Protein AF-A0A352XMF8-F1 (afdb_monomer_lite)

Radius of gyration: 14.5 Å; chains: 1; bounding box: 40×28×38 Å

Structure (mmCIF, N/CA/C/O backbone):
data_AF-A0A352XMF8-F1
#
_entry.id   AF-A0A352XMF8-F1
#
loop_
_atom_site.group_PDB
_atom_site.id
_atom_site.type_symbol
_atom_site.label_atom_id
_atom_site.label_alt_id
_atom_site.label_comp_id
_atom_site.label_asym_id
_atom_site.label_entity_id
_atom_site.label_seq_id
_atom_site.pdbx_PDB_ins_code
_atom_site.Cartn_x
_atom_site.Cartn_y
_atom_site.Cartn_z
_atom_site.occupancy
_atom_site.B_iso_or_equiv
_atom_site.auth_seq_id
_atom_site.auth_comp_id
_atom_site.auth_asym_id
_atom_site.auth_atom_id
_atom_site.pdbx_PDB_model_num
ATOM 1 N N . MET A 1 1 ? -23.963 -15.366 5.000 1.00 44.28 1 MET A N 1
ATOM 2 C CA . MET A 1 1 ? -23.884 -14.678 3.688 1.00 44.28 1 MET A CA 1
ATOM 3 C C . MET A 1 1 ? -22.450 -14.189 3.492 1.00 44.28 1 MET A C 1
ATOM 5 O O . MET A 1 1 ? -21.854 -13.703 4.446 1.00 44.28 1 MET A O 1
ATOM 9 N N . ARG A 1 2 ? -21.827 -14.511 2.351 1.00 48.31 2 ARG A N 1
ATOM 10 C CA . ARG A 1 2 ? -20.362 -14.639 2.190 1.00 48.31 2 ARG A CA 1
ATOM 11 C C . ARG A 1 2 ? -19.608 -13.320 2.430 1.00 48.31 2 ARG A C 1
ATOM 13 O O . ARG A 1 2 ? -19.570 -12.464 1.556 1.00 48.31 2 ARG A O 1
ATOM 20 N N . ARG A 1 3 ? -18.894 -13.236 3.563 1.00 58.72 3 ARG A N 1
ATOM 21 C CA . ARG A 1 3 ? -17.951 -12.155 3.935 1.00 58.72 3 ARG A CA 1
ATOM 22 C C . ARG A 1 3 ? -16.856 -11.859 2.892 1.00 58.72 3 ARG A C 1
ATOM 24 O O . ARG A 1 3 ? -16.152 -10.879 3.049 1.00 58.72 3 ARG A O 1
ATOM 31 N N . TRP A 1 4 ? -16.714 -12.671 1.844 1.00 58.97 4 TRP A N 1
ATOM 32 C CA . TRP A 1 4 ? -15.663 -12.590 0.822 1.00 58.97 4 TRP A CA 1
ATOM 33 C C . TRP A 1 4 ? -15.984 -11.644 -0.344 1.00 58.97 4 TRP A C 1
ATOM 35 O O . TRP A 1 4 ? -15.070 -11.174 -1.011 1.00 58.97 4 TRP A O 1
ATOM 45 N N . PHE A 1 5 ? -17.262 -11.343 -0.588 1.00 59.50 5 PHE A N 1
ATOM 46 C CA . PHE A 1 5 ? -17.686 -10.490 -1.703 1.00 59.50 5 PHE A CA 1
ATOM 47 C C . PHE A 1 5 ? -17.065 -9.075 -1.697 1.00 59.50 5 PHE A C 1
ATOM 49 O O . PHE A 1 5 ? -16.559 -8.668 -2.743 1.00 59.50 5 PHE A O 1
ATOM 56 N N . PRO A 1 6 ? -16.996 -8.343 -0.560 1.00 66.31 6 PRO A N 1
ATOM 57 C CA . PRO A 1 6 ? -16.349 -7.029 -0.547 1.00 66.31 6 PRO A CA 1
ATOM 58 C C . PRO A 1 6 ? -14.844 -7.108 -0.830 1.00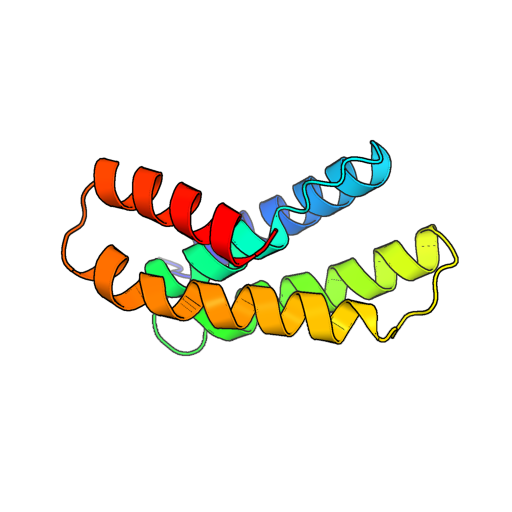 66.31 6 PRO A C 1
ATOM 60 O O . PRO A 1 6 ? -14.297 -6.195 -1.437 1.00 66.31 6 PRO A O 1
ATOM 63 N N . PHE A 1 7 ? -14.182 -8.211 -0.462 1.00 66.69 7 PHE A N 1
ATOM 64 C CA . PHE A 1 7 ? -12.761 -8.418 -0.749 1.00 66.69 7 PHE A CA 1
ATOM 65 C C . PHE A 1 7 ? -12.535 -8.618 -2.246 1.00 66.69 7 PHE A C 1
ATOM 67 O O . PHE A 1 7 ? -11.724 -7.923 -2.840 1.00 66.69 7 PHE A O 1
ATOM 74 N N . VAL A 1 8 ? -13.279 -9.522 -2.886 1.00 72.62 8 VAL A N 1
ATOM 75 C CA . VAL A 1 8 ? -13.132 -9.758 -4.332 1.00 72.62 8 VAL A CA 1
ATOM 76 C C . VAL A 1 8 ? -13.459 -8.491 -5.127 1.00 72.62 8 VAL A C 1
ATOM 78 O O . VAL A 1 8 ? -12.717 -8.141 -6.039 1.00 72.62 8 VAL A O 1
ATOM 81 N N . GLY A 1 9 ? -14.514 -7.765 -4.738 1.00 74.06 9 GLY A N 1
ATOM 82 C CA . GLY A 1 9 ? -14.883 -6.495 -5.364 1.00 74.06 9 GLY A CA 1
ATOM 83 C C . GLY A 1 9 ? -13.781 -5.443 -5.249 1.00 74.06 9 GLY A C 1
ATOM 84 O O . GLY A 1 9 ? -13.362 -4.894 -6.265 1.00 74.06 9 GLY A O 1
ATOM 85 N N . LEU A 1 10 ? -13.247 -5.223 -4.040 1.00 70.94 10 LEU A N 1
ATOM 86 C CA . LEU A 1 10 ? -12.089 -4.351 -3.851 1.00 70.94 10 LEU A CA 1
ATOM 87 C C . LEU A 1 10 ? -10.926 -4.804 -4.741 1.00 70.94 10 LEU A C 1
ATOM 89 O O . LEU A 1 10 ? -10.347 -3.959 -5.402 1.00 70.94 10 LEU A O 1
ATOM 93 N N . PHE A 1 11 ? -10.635 -6.109 -4.826 1.00 74.25 11 PHE A N 1
ATOM 94 C CA . PHE A 1 11 ? -9.445 -6.645 -5.496 1.00 74.25 11 PHE A CA 1
ATOM 95 C C . PHE A 1 11 ? -9.488 -6.330 -6.983 1.00 74.25 11 PHE A C 1
ATOM 97 O O . PHE A 1 11 ? -8.527 -5.811 -7.545 1.00 74.25 11 PHE A O 1
ATOM 104 N N . VAL A 1 12 ? -10.641 -6.599 -7.595 1.00 79.25 12 VAL A N 1
ATOM 105 C CA . VAL A 1 12 ? -10.908 -6.297 -8.999 1.00 79.25 12 VAL A CA 1
ATOM 106 C C . VAL A 1 12 ? -10.775 -4.798 -9.252 1.00 79.25 12 VAL A C 1
ATOM 108 O O . VAL A 1 12 ? -10.090 -4.408 -10.193 1.00 79.25 12 VAL A O 1
ATOM 111 N N . VAL A 1 13 ? -11.348 -3.955 -8.387 1.00 76.56 13 VAL A N 1
ATOM 112 C CA . VAL A 1 13 ? -11.192 -2.497 -8.487 1.00 76.56 13 VAL A CA 1
ATOM 113 C C . VAL A 1 13 ? -9.711 -2.098 -8.405 1.00 76.56 13 VAL A C 1
ATOM 115 O O . VAL A 1 13 ? -9.274 -1.287 -9.216 1.00 76.56 13 VAL A O 1
ATOM 118 N N . LEU A 1 14 ? -8.908 -2.705 -7.518 1.00 73.31 14 LEU A N 1
ATOM 119 C CA . LEU A 1 14 ? -7.469 -2.407 -7.409 1.00 73.31 14 LEU A CA 1
ATOM 120 C C . LEU A 1 14 ? -6.731 -2.698 -8.710 1.00 73.31 14 LEU A C 1
ATOM 122 O O . LEU A 1 14 ? -5.960 -1.870 -9.192 1.00 73.31 14 LEU A O 1
ATOM 126 N N . VAL A 1 15 ? -6.949 -3.901 -9.244 1.00 76.38 15 VAL A N 1
ATOM 127 C CA . VAL A 1 15 ? -6.272 -4.372 -10.450 1.00 76.38 15 VAL A CA 1
ATOM 128 C C . VAL A 1 15 ? -6.652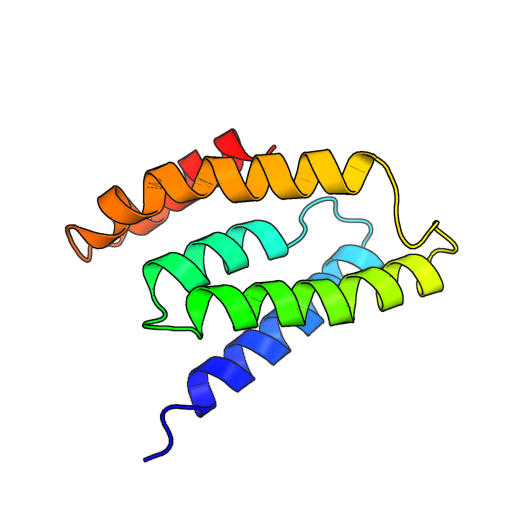 -3.471 -11.619 1.00 76.38 15 VAL A C 1
ATOM 130 O O . VAL A 1 15 ? -5.766 -3.000 -12.325 1.00 76.38 15 VAL A O 1
ATOM 133 N N . LEU A 1 16 ? -7.938 -3.142 -11.772 1.00 80.06 16 LEU A N 1
ATOM 134 C CA . LEU A 1 16 ? -8.412 -2.255 -12.834 1.00 80.06 16 LEU A CA 1
ATOM 135 C C . LEU A 1 16 ? -7.811 -0.851 -12.733 1.00 80.06 16 LEU A C 1
ATOM 137 O O . LEU A 1 16 ? -7.247 -0.372 -13.711 1.00 80.06 16 LEU A O 1
ATOM 141 N N . PHE A 1 17 ? -7.866 -0.201 -11.566 1.00 76.81 17 PHE A N 1
ATOM 142 C CA . PHE A 1 17 ? -7.295 1.141 -11.406 1.00 76.81 17 PHE A CA 1
ATOM 143 C C . PHE A 1 17 ? -5.786 1.157 -11.623 1.00 76.81 17 PHE A C 1
ATOM 145 O O . PHE A 1 17 ? -5.264 2.111 -12.192 1.00 76.81 17 PHE A O 1
ATOM 152 N N . ARG A 1 18 ? -5.076 0.105 -11.205 1.00 75.12 18 ARG A N 1
ATOM 153 C CA . ARG A 1 18 ? -3.631 0.029 -11.401 1.00 75.12 18 ARG A CA 1
ATOM 154 C C . ARG A 1 18 ? -3.262 -0.196 -12.868 1.00 75.12 18 ARG A C 1
ATOM 156 O O . ARG A 1 18 ? -2.320 0.429 -13.340 1.00 75.12 18 ARG A O 1
ATOM 163 N N . LEU A 1 19 ? -4.019 -1.020 -13.592 1.00 77.00 19 LEU A N 1
ATOM 164 C CA . LEU A 1 19 ? -3.853 -1.201 -15.038 1.00 77.00 19 LEU A CA 1
ATOM 165 C C . LEU A 1 19 ? -4.185 0.083 -15.814 1.00 77.00 19 LEU A C 1
ATOM 167 O O . LEU A 1 19 ? -3.440 0.456 -16.713 1.00 77.00 19 LEU A O 1
ATOM 171 N N . ILE A 1 20 ? -5.263 0.788 -15.448 1.00 77.38 20 ILE A N 1
ATOM 172 C CA . ILE A 1 20 ? -5.654 2.058 -16.081 1.00 77.38 20 ILE A CA 1
ATOM 173 C C . ILE A 1 20 ? -4.618 3.151 -15.798 1.00 77.38 20 ILE A C 1
ATOM 175 O O . ILE A 1 20 ? -4.196 3.838 -16.723 1.00 77.38 20 ILE A O 1
ATOM 179 N N . GLY A 1 21 ? -4.198 3.305 -14.538 1.00 72.38 21 GLY A N 1
ATOM 180 C CA . GLY A 1 21 ? -3.207 4.308 -14.139 1.00 72.38 21 GLY A CA 1
ATOM 181 C C . GLY A 1 21 ? -1.874 4.095 -14.849 1.00 72.38 21 GLY A C 1
ATOM 182 O O . GLY A 1 21 ? -1.309 5.039 -15.396 1.00 72.38 21 GLY A O 1
ATOM 183 N N . ALA A 1 22 ? -1.438 2.838 -14.938 1.00 70.75 22 ALA A N 1
ATOM 184 C CA . ALA A 1 22 ? -0.296 2.455 -15.749 1.00 70.75 22 ALA A CA 1
ATOM 185 C C . ALA A 1 22 ? -0.492 2.843 -17.225 1.00 70.75 22 ALA A C 1
ATOM 187 O O . ALA A 1 22 ? 0.337 3.553 -17.793 1.00 70.75 22 ALA A O 1
ATOM 188 N N . TRP A 1 23 ? -1.609 2.442 -17.842 1.00 72.88 23 TRP A N 1
ATOM 189 C CA . TRP A 1 23 ? -1.881 2.698 -19.259 1.00 72.88 23 TRP A CA 1
ATOM 190 C C . TRP A 1 23 ? -1.898 4.192 -19.617 1.00 72.88 23 TRP A C 1
ATOM 192 O O . TRP A 1 23 ? -1.430 4.565 -20.690 1.00 72.88 23 TRP A O 1
ATOM 202 N N . GLN A 1 24 ? -2.377 5.051 -18.713 1.00 75.38 24 GLN A N 1
ATOM 203 C CA . GLN A 1 24 ? -2.392 6.505 -18.907 1.00 75.38 24 GLN A CA 1
ATOM 204 C C . GLN A 1 24 ? -1.072 7.202 -18.531 1.00 75.38 24 GLN A C 1
ATOM 206 O O . GLN A 1 24 ? -0.973 8.423 -18.648 1.00 75.38 24 GLN A O 1
ATOM 211 N N . GLY A 1 25 ? -0.056 6.456 -18.078 1.00 64.94 25 GLY A N 1
ATOM 212 C CA . GLY A 1 25 ? 1.227 7.012 -17.640 1.00 64.94 25 GLY A CA 1
ATOM 213 C C . GLY A 1 25 ? 1.123 7.849 -16.362 1.00 64.94 25 GLY A C 1
ATOM 214 O O . GLY A 1 25 ? 1.959 8.717 -16.117 1.00 64.94 25 GLY A O 1
ATOM 215 N N . TRP A 1 26 ? 0.081 7.639 -15.555 1.00 65.44 26 TRP A N 1
ATOM 216 C CA . TRP A 1 26 ? -0.117 8.383 -14.317 1.00 65.44 26 TRP A CA 1
ATOM 217 C C . TRP A 1 26 ? 0.792 7.832 -13.219 1.00 65.44 26 TRP A C 1
ATOM 219 O O . TRP A 1 26 ? 0.784 6.638 -12.929 1.00 65.44 26 TRP A O 1
ATOM 229 N N . ALA A 1 27 ? 1.510 8.724 -12.532 1.00 59.19 27 ALA A N 1
ATOM 230 C CA . ALA A 1 27 ? 2.316 8.375 -11.357 1.00 59.19 27 ALA A CA 1
ATOM 231 C C . ALA A 1 27 ? 1.465 7.929 -10.146 1.00 59.19 27 ALA A C 1
ATOM 233 O O . ALA A 1 27 ? 1.986 7.386 -9.173 1.00 59.19 27 ALA A O 1
ATOM 234 N N . LEU A 1 28 ? 0.148 8.152 -10.197 1.00 59.94 28 LEU A N 1
ATOM 235 C CA . LEU A 1 28 ? -0.787 7.813 -9.130 1.00 59.94 28 LEU A CA 1
ATOM 236 C C . LEU A 1 28 ? -1.132 6.322 -9.175 1.00 59.94 28 LEU A C 1
ATOM 238 O O . LEU A 1 28 ? -2.161 5.906 -9.707 1.00 59.94 28 LEU A O 1
ATOM 242 N N . SER A 1 29 ? -0.266 5.508 -8.577 1.00 69.88 29 SER A N 1
ATOM 243 C CA . SER A 1 29 ? -0.601 4.121 -8.266 1.00 69.88 29 SER A CA 1
ATOM 244 C C . SER A 1 29 ? -1.637 4.098 -7.137 1.00 69.88 29 SER A C 1
ATOM 246 O O . SER A 1 29 ? -1.415 4.722 -6.098 1.00 69.88 29 SER A O 1
ATOM 248 N N . PRO A 1 30 ? -2.754 3.361 -7.266 1.00 73.62 30 PRO A N 1
ATOM 249 C CA . PRO A 1 30 ? -3.722 3.235 -6.180 1.00 73.62 30 PRO A CA 1
ATOM 250 C C . PRO A 1 30 ? -3.164 2.400 -5.014 1.00 73.62 30 PRO A C 1
ATOM 252 O O . PRO A 1 30 ? -3.703 2.438 -3.912 1.00 73.62 30 PRO A O 1
ATOM 255 N N . LEU A 1 31 ? -2.077 1.652 -5.228 1.00 80.12 31 LEU A N 1
ATOM 256 C CA . LEU A 1 31 ? -1.514 0.699 -4.272 1.00 80.12 31 LEU A CA 1
ATOM 257 C C . LEU A 1 31 ? -1.324 1.245 -2.839 1.00 80.12 31 LEU A C 1
ATOM 259 O O . LEU A 1 31 ? -1.731 0.546 -1.910 1.00 80.12 31 LEU A O 1
ATOM 263 N N . PRO A 1 32 ? -0.796 2.461 -2.612 1.00 84.56 32 PRO A N 1
ATOM 264 C CA . PRO A 1 32 ? -0.558 2.959 -1.260 1.00 84.56 32 PRO A CA 1
ATOM 265 C C . PRO A 1 32 ? -1.859 3.265 -0.507 1.00 84.56 32 PRO A C 1
ATOM 267 O O . PRO A 1 32 ? -2.018 2.884 0.652 1.00 84.56 32 PRO A O 1
ATOM 270 N N . ALA A 1 33 ? -2.844 3.856 -1.191 1.00 80.69 33 ALA A N 1
ATOM 271 C CA . ALA A 1 33 ? -4.171 4.082 -0.622 1.00 80.69 33 ALA A CA 1
ATOM 272 C C . ALA A 1 33 ? -4.838 2.755 -0.232 1.00 80.69 33 ALA A C 1
ATOM 274 O O . ALA A 1 33 ? -5.449 2.631 0.825 1.00 80.69 33 ALA A O 1
ATOM 275 N N . LEU A 1 34 ? -4.684 1.732 -1.067 1.00 77.56 34 LEU A N 1
ATOM 276 C CA . LEU A 1 34 ? -5.298 0.426 -0.857 1.00 77.56 34 LEU A CA 1
ATOM 277 C C . LEU A 1 34 ? -4.627 -0.361 0.262 1.00 77.56 34 LEU A C 1
ATOM 279 O O . LEU A 1 34 ? -5.314 -1.032 1.031 1.00 77.56 34 LEU A O 1
ATOM 283 N N . PHE A 1 35 ? -3.307 -0.242 0.370 1.00 87.38 35 PHE A N 1
ATOM 284 C CA . PHE A 1 35 ? -2.549 -0.758 1.496 1.00 87.38 35 PHE A CA 1
ATOM 285 C C . PHE A 1 35 ? -3.006 -0.097 2.799 1.00 87.38 35 PHE A C 1
ATOM 287 O O . PHE A 1 35 ? -3.323 -0.788 3.758 1.00 87.38 35 PHE A O 1
ATOM 294 N N . LEU A 1 36 ? -3.155 1.228 2.840 1.00 88.12 36 LEU A N 1
ATOM 295 C CA . LEU A 1 36 ? -3.662 1.894 4.039 1.00 88.12 36 LEU A CA 1
ATOM 296 C C . LEU A 1 36 ? -5.084 1.426 4.395 1.00 88.12 36 LEU A C 1
ATOM 298 O O . LEU A 1 36 ? -5.353 1.033 5.532 1.00 88.12 36 LEU A O 1
ATOM 302 N N . LEU A 1 37 ? -5.997 1.415 3.421 1.00 83.19 37 LEU A N 1
ATOM 303 C CA . LEU A 1 37 ? -7.392 1.024 3.634 1.00 83.19 37 LEU A CA 1
ATOM 304 C C . LEU A 1 37 ? -7.529 -0.440 4.069 1.00 83.19 37 LEU A C 1
ATOM 306 O O . LEU A 1 37 ? -8.369 -0.743 4.920 1.00 83.19 37 LEU A O 1
ATOM 310 N N . SER A 1 38 ? -6.704 -1.352 3.542 1.00 85.38 38 SER A N 1
ATOM 311 C CA . SER A 1 38 ? -6.733 -2.755 3.960 1.00 85.38 38 SER A CA 1
ATOM 312 C C . SER A 1 38 ? -6.387 -2.898 5.440 1.00 85.38 38 SER A C 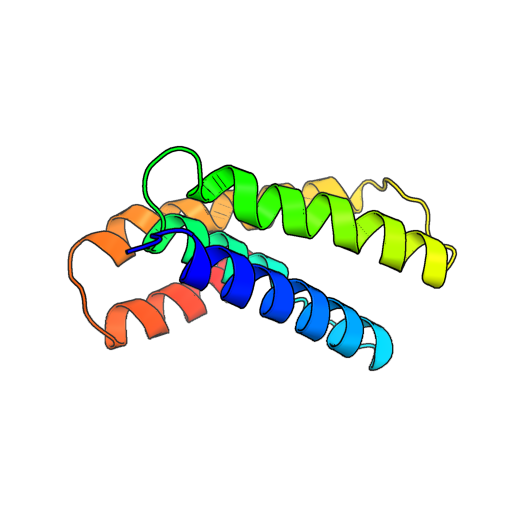1
ATOM 314 O O . SER A 1 38 ? -6.999 -3.708 6.132 1.00 85.38 38 SER A O 1
ATOM 316 N N . PHE A 1 39 ? -5.469 -2.083 5.956 1.00 88.56 39 PHE A N 1
ATOM 317 C CA . PHE A 1 39 ? -5.121 -2.077 7.374 1.00 88.56 39 PHE A CA 1
ATOM 318 C C . PHE A 1 39 ? -6.146 -1.398 8.258 1.00 88.56 39 PHE A C 1
ATOM 320 O O . PHE A 1 39 ? -6.359 -1.861 9.378 1.00 88.56 39 PHE A O 1
ATOM 327 N N . VAL A 1 40 ? -6.783 -0.338 7.765 1.00 85.75 40 VAL A N 1
ATOM 328 C CA . VAL A 1 40 ? -7.814 0.380 8.515 1.00 85.75 40 VAL A CA 1
ATOM 329 C C . VAL A 1 40 ? -9.084 -0.464 8.640 1.00 85.75 40 VAL A C 1
ATOM 331 O O . VAL A 1 40 ? -9.646 -0.532 9.731 1.00 85.75 40 VAL A O 1
ATOM 334 N N . PHE A 1 41 ? -9.510 -1.150 7.573 1.00 82.31 41 PHE A N 1
ATOM 335 C CA . PHE A 1 41 ? -10.838 -1.772 7.507 1.00 82.31 41 PHE A CA 1
ATOM 336 C C . PHE A 1 41 ? -10.859 -3.306 7.555 1.00 82.31 41 PHE A C 1
ATOM 338 O O . PHE A 1 41 ? -11.891 -3.874 7.920 1.00 82.31 41 PHE A O 1
ATOM 345 N N . LEU A 1 42 ? -9.777 -4.011 7.192 1.00 81.81 42 LEU A N 1
ATOM 346 C CA . LEU A 1 42 ? -9.801 -5.478 7.138 1.00 81.81 42 LEU A CA 1
ATOM 347 C C . LEU A 1 42 ? -9.262 -6.109 8.432 1.00 81.81 42 LEU A C 1
ATOM 349 O O . LEU A 1 42 ? -8.145 -5.812 8.861 1.00 81.81 42 LEU A O 1
ATOM 353 N N . PRO A 1 43 ? -9.996 -7.058 9.037 1.00 80.50 43 PRO A N 1
ATOM 354 C CA . PRO A 1 43 ? -9.504 -7.789 10.194 1.00 80.50 43 PRO A CA 1
ATOM 355 C C . PRO A 1 43 ? -8.552 -8.938 9.811 1.00 80.50 43 PRO A C 1
ATOM 357 O O . PRO A 1 43 ? -8.588 -9.501 8.711 1.00 80.50 43 PRO A O 1
ATOM 360 N N . GLY A 1 44 ? -7.728 -9.356 10.776 1.00 83.81 44 GLY A N 1
ATOM 361 C CA . GLY A 1 44 ? -6.968 -10.608 10.716 1.00 83.81 44 GLY A CA 1
ATOM 362 C C . GLY A 1 44 ? -5.833 -10.620 9.688 1.00 83.81 44 GLY A C 1
ATOM 363 O O . GLY A 1 44 ? -5.040 -9.683 9.611 1.00 83.81 44 GLY A O 1
ATOM 364 N N . ARG A 1 45 ? -5.713 -11.720 8.932 1.00 82.88 45 ARG A N 1
ATOM 365 C CA . ARG A 1 45 ? -4.672 -11.904 7.898 1.00 82.88 45 ARG A CA 1
ATOM 366 C C . ARG A 1 45 ? -5.001 -11.179 6.585 1.00 82.88 45 ARG A C 1
ATOM 368 O O . ARG A 1 45 ? -4.100 -10.925 5.791 1.00 82.88 45 ARG A O 1
ATOM 375 N N . GLY A 1 46 ? -6.269 -10.810 6.378 1.00 78.38 46 GLY A N 1
ATOM 376 C CA . GLY A 1 46 ? -6.743 -10.162 5.152 1.00 78.38 46 GLY A CA 1
A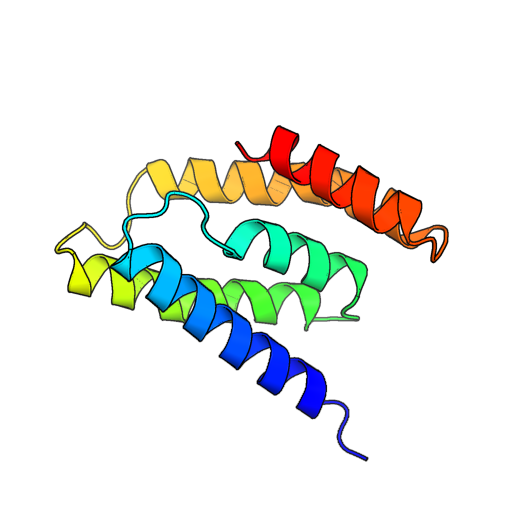TOM 377 C C . GLY A 1 46 ? -6.088 -8.807 4.884 1.00 78.38 46 GLY A C 1
ATOM 378 O O . GLY A 1 46 ? -5.770 -8.517 3.737 1.00 78.38 46 GLY A O 1
ATOM 379 N N . ARG A 1 47 ? -5.793 -8.024 5.931 1.00 85.38 47 ARG A N 1
ATOM 380 C CA . ARG A 1 47 ? -5.122 -6.715 5.803 1.00 85.38 47 ARG A CA 1
ATOM 381 C C . ARG A 1 47 ? -3.763 -6.758 5.105 1.00 85.38 47 ARG A C 1
ATOM 383 O O . ARG A 1 47 ? -3.412 -5.790 4.444 1.00 85.38 47 ARG A O 1
ATOM 390 N N . TRP A 1 48 ? -3.048 -7.880 5.225 1.00 83.88 48 TRP A N 1
ATOM 391 C CA . TRP A 1 48 ? -1.742 -8.106 4.599 1.00 83.88 48 TRP A CA 1
ATOM 392 C C . TRP A 1 48 ? -1.867 -8.827 3.264 1.00 83.88 48 TRP A C 1
ATOM 394 O O . TRP A 1 48 ? -1.307 -8.386 2.267 1.00 83.88 48 TRP A O 1
ATOM 404 N N . LEU A 1 49 ? -2.623 -9.931 3.241 1.00 83.19 49 LEU A N 1
ATOM 405 C CA . LEU A 1 49 ? -2.756 -10.776 2.053 1.00 83.19 49 LEU A CA 1
ATOM 406 C C . LEU A 1 49 ? -3.302 -9.998 0.861 1.00 83.19 49 LEU A C 1
ATOM 408 O O . LEU A 1 49 ? -2.897 -10.235 -0.267 1.00 83.19 49 LEU A O 1
ATOM 412 N N . PHE A 1 50 ? -4.215 -9.071 1.120 1.00 80.38 50 PHE A N 1
ATOM 413 C CA . PHE A 1 50 ? -4.919 -8.353 0.081 1.00 80.38 50 PHE A CA 1
ATOM 414 C C . PHE A 1 50 ? -4.042 -7.388 -0.729 1.00 80.38 50 PHE A C 1
ATOM 416 O O . PHE A 1 50 ? -3.937 -7.573 -1.944 1.00 80.38 50 PHE A O 1
ATOM 423 N N . PRO A 1 51 ? -3.372 -6.398 -0.109 1.00 81.75 51 PRO A N 1
ATOM 424 C CA . PRO A 1 51 ? -2.491 -5.515 -0.856 1.00 81.75 51 PRO A CA 1
ATOM 425 C C . PRO A 1 51 ? -1.254 -6.247 -1.384 1.00 81.75 51 PRO A C 1
ATOM 427 O O . PRO A 1 51 ? -0.795 -5.918 -2.471 1.00 81.75 51 PRO A O 1
ATOM 430 N N . LEU A 1 52 ? -0.747 -7.272 -0.681 1.00 83.94 52 LEU A N 1
ATOM 431 C CA . LEU A 1 52 ? 0.372 -8.080 -1.175 1.00 83.94 52 LEU A CA 1
ATOM 432 C C . LEU A 1 52 ? -0.007 -8.869 -2.427 1.00 83.94 52 LEU A C 1
ATOM 434 O O . LEU A 1 52 ? 0.738 -8.845 -3.397 1.00 83.94 52 LEU A O 1
ATOM 438 N N . ALA A 1 53 ? -1.167 -9.530 -2.442 1.00 83.62 53 ALA A N 1
ATOM 439 C CA . ALA A 1 53 ? -1.642 -10.237 -3.628 1.00 83.62 53 ALA A CA 1
ATOM 440 C C . ALA A 1 53 ? -1.858 -9.268 -4.793 1.00 83.62 53 ALA A C 1
ATOM 442 O O . ALA A 1 53 ? -1.462 -9.563 -5.917 1.00 83.62 53 ALA A O 1
ATOM 443 N N . ALA A 1 54 ? -2.439 -8.093 -4.527 1.00 80.81 54 ALA A N 1
ATOM 444 C CA . ALA A 1 54 ? -2.601 -7.070 -5.549 1.00 80.81 54 ALA A CA 1
ATOM 445 C C . ALA A 1 54 ? -1.241 -6.638 -6.099 1.00 80.81 54 ALA A C 1
ATOM 447 O O . ALA A 1 54 ? -1.075 -6.592 -7.314 1.00 80.81 54 ALA A O 1
ATOM 448 N N . TRP A 1 55 ? -0.255 -6.393 -5.232 1.00 82.69 55 TRP A N 1
ATOM 449 C CA . TRP A 1 55 ? 1.093 -6.017 -5.638 1.00 82.69 55 TRP A CA 1
ATOM 450 C C . TRP A 1 55 ? 1.762 -7.111 -6.470 1.00 82.69 55 TRP A C 1
ATOM 452 O O . TRP A 1 55 ? 2.100 -6.859 -7.616 1.00 82.69 55 TRP A O 1
ATOM 462 N N . VAL A 1 56 ? 1.846 -8.337 -5.954 1.00 83.31 56 VAL A N 1
ATOM 463 C CA . VAL A 1 56 ? 2.509 -9.472 -6.615 1.00 83.31 56 VAL A CA 1
ATOM 464 C C . VAL A 1 56 ? 1.857 -9.840 -7.948 1.00 83.31 56 VAL A C 1
ATOM 466 O O . VAL A 1 56 ? 2.542 -10.320 -8.840 1.00 83.31 56 VAL A O 1
ATOM 469 N N . VAL A 1 57 ? 0.551 -9.622 -8.118 1.00 82.56 57 VAL A N 1
ATOM 470 C CA . VAL A 1 57 ? -0.111 -9.862 -9.409 1.00 82.56 57 VAL A CA 1
ATOM 471 C C . VAL A 1 57 ? 0.161 -8.725 -10.385 1.00 82.56 57 VAL A C 1
ATOM 473 O O . VAL A 1 57 ? 0.504 -8.963 -11.536 1.00 82.56 57 VAL A O 1
ATOM 476 N N . THR A 1 58 ? -0.006 -7.480 -9.950 1.00 80.31 58 THR A N 1
ATOM 477 C CA . THR A 1 58 ? 0.017 -6.333 -10.869 1.00 80.31 58 THR A CA 1
ATOM 478 C C . THR A 1 58 ? 1.421 -5.855 -11.209 1.00 80.31 58 THR A C 1
ATOM 480 O O . THR A 1 58 ? 1.636 -5.408 -12.327 1.00 80.31 58 THR A O 1
ATOM 483 N N . ASP A 1 59 ? 2.377 -5.954 -10.290 1.00 83.00 59 ASP A N 1
ATOM 484 C CA . ASP A 1 59 ? 3.740 -5.462 -10.495 1.00 83.00 59 ASP A CA 1
ATOM 485 C C . ASP A 1 59 ? 4.481 -6.220 -11.602 1.00 83.00 59 ASP A C 1
ATOM 487 O O . ASP A 1 59 ? 4.905 -5.582 -12.564 1.00 83.00 59 ASP A O 1
ATOM 491 N N . PRO A 1 60 ? 4.540 -7.568 -11.588 1.00 81.88 60 PRO A N 1
ATOM 492 C CA . PRO A 1 60 ? 5.216 -8.311 -12.644 1.00 81.88 60 PRO A CA 1
ATOM 493 C C . PRO A 1 60 ? 4.504 -8.172 -13.987 1.00 81.88 60 PRO A C 1
ATOM 495 O O . PRO A 1 60 ? 5.167 -8.104 -15.016 1.00 81.88 60 PRO A O 1
ATOM 498 N N . LEU A 1 61 ? 3.164 -8.107 -13.984 1.00 81.56 61 LEU A N 1
ATOM 499 C CA . LEU A 1 61 ? 2.377 -7.891 -15.200 1.00 81.56 61 LEU A CA 1
ATOM 500 C C . LEU A 1 61 ? 2.707 -6.544 -15.843 1.00 81.56 61 LEU A C 1
ATOM 502 O O . LEU A 1 61 ? 2.918 -6.481 -17.051 1.00 81.56 61 LEU A O 1
ATOM 506 N N . LEU A 1 62 ? 2.775 -5.480 -15.043 1.00 79.38 62 LEU A N 1
ATOM 507 C CA . LEU A 1 62 ? 3.094 -4.147 -15.539 1.00 79.38 62 LEU A CA 1
ATOM 508 C C . LEU A 1 62 ? 4.559 -4.042 -15.958 1.00 79.38 62 LEU A C 1
ATOM 510 O O . LEU A 1 62 ? 4.834 -3.567 -17.054 1.00 79.38 62 LEU A O 1
ATOM 514 N N . ASN A 1 63 ? 5.494 -4.546 -15.152 1.00 82.88 63 ASN A N 1
ATOM 515 C CA . ASN A 1 63 ? 6.915 -4.529 -15.499 1.00 82.88 63 ASN A CA 1
ATOM 516 C C . ASN A 1 63 ? 7.181 -5.324 -16.786 1.00 82.88 63 ASN A C 1
ATOM 518 O O . ASN A 1 63 ? 7.898 -4.842 -17.657 1.00 82.88 63 ASN A O 1
ATOM 522 N N . ALA A 1 64 ? 6.534 -6.481 -16.971 1.00 84.38 64 ALA A N 1
ATOM 523 C CA . ALA A 1 64 ? 6.608 -7.241 -18.218 1.00 84.38 64 ALA A CA 1
ATOM 524 C C . ALA A 1 64 ? 5.998 -6.481 -19.407 1.00 84.38 64 ALA A C 1
ATOM 526 O O . ALA A 1 64 ? 6.579 -6.486 -20.490 1.00 84.38 64 ALA A O 1
ATOM 527 N N . PHE A 1 65 ? 4.861 -5.806 -19.211 1.00 82.56 65 PHE A N 1
ATOM 528 C CA . PHE A 1 65 ? 4.209 -5.008 -20.253 1.00 82.56 65 PHE A CA 1
ATOM 529 C C . PHE A 1 65 ? 5.069 -3.819 -20.714 1.00 82.56 65 PHE A C 1
ATOM 531 O O . PHE A 1 65 ? 5.122 -3.532 -21.907 1.00 82.56 65 PHE A O 1
ATOM 538 N N . TYR A 1 66 ? 5.772 -3.156 -19.791 1.00 81.00 66 TYR A N 1
ATOM 539 C CA . TYR A 1 66 ? 6.650 -2.019 -20.096 1.00 81.00 66 TYR A CA 1
ATOM 540 C C . TYR A 1 66 ? 8.105 -2.399 -20.407 1.00 81.00 66 TYR A C 1
ATOM 542 O O . TYR A 1 66 ? 8.898 -1.525 -20.749 1.00 81.00 66 TYR A O 1
ATOM 550 N N . GLY A 1 67 ? 8.478 -3.675 -20.286 1.00 83.62 67 GLY A N 1
ATOM 551 C CA . GLY A 1 67 ? 9.861 -4.125 -20.466 1.00 83.62 67 GLY A CA 1
ATOM 552 C C . GLY A 1 67 ? 10.818 -3.680 -19.351 1.00 83.62 67 GLY A C 1
ATOM 553 O O . GLY A 1 67 ? 12.026 -3.612 -19.577 1.00 83.62 67 GLY A O 1
ATOM 554 N N . TYR A 1 68 ? 10.301 -3.371 -18.157 1.00 83.00 68 TYR A N 1
ATOM 555 C CA . TYR A 1 68 ? 11.107 -3.021 -16.986 1.00 83.00 68 TYR A CA 1
ATOM 556 C C . TYR A 1 68 ? 11.579 -4.264 -16.212 1.00 83.00 68 TYR A C 1
ATOM 558 O O . TYR A 1 68 ? 10.928 -5.314 -16.252 1.00 83.00 68 TYR A O 1
ATOM 566 N N . PRO A 1 69 ? 12.696 -4.169 -15.464 1.00 82.69 69 PRO A N 1
ATOM 567 C CA . PRO A 1 69 ? 13.137 -5.244 -14.583 1.00 82.69 69 PRO A CA 1
ATOM 568 C C . PRO A 1 69 ? 12.084 -5.541 -13.509 1.00 82.69 69 PRO A C 1
ATOM 570 O O . PRO A 1 69 ? 11.542 -4.627 -12.896 1.00 82.69 69 PRO A O 1
ATOM 573 N N . MET A 1 70 ? 11.833 -6.826 -13.237 1.00 77.19 70 MET A N 1
ATOM 574 C CA . MET A 1 70 ? 10.812 -7.242 -12.263 1.00 77.19 70 MET A CA 1
ATOM 575 C C . MET A 1 70 ? 11.141 -6.887 -10.809 1.00 77.19 70 MET A C 1
ATOM 577 O O . MET A 1 70 ? 10.239 -6.863 -9.982 1.00 77.19 70 MET A O 1
ATOM 581 N N . LEU A 1 71 ? 12.415 -6.662 -10.482 1.00 78.88 71 LEU A N 1
ATOM 582 C CA . LEU A 1 71 ? 12.848 -6.271 -9.146 1.00 78.88 71 LEU A CA 1
ATOM 583 C C . LEU A 1 71 ?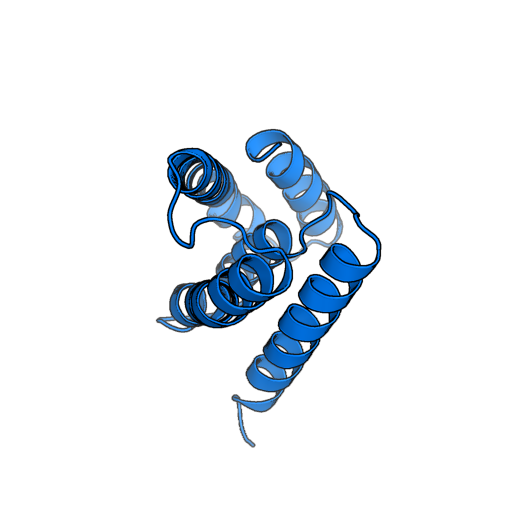 13.959 -5.231 -9.276 1.00 78.88 71 LEU A C 1
ATOM 585 O O . LEU A 1 71 ? 15.002 -5.495 -9.874 1.00 78.88 71 LEU A O 1
ATOM 589 N N . THR A 1 72 ? 13.731 -4.052 -8.710 1.00 82.81 72 THR A N 1
ATOM 590 C CA . THR A 1 72 ? 14.690 -2.939 -8.689 1.00 82.81 72 THR A CA 1
ATOM 591 C C . THR A 1 72 ? 14.850 -2.404 -7.272 1.00 82.81 72 THR A C 1
ATOM 593 O O . THR A 1 72 ? 14.027 -2.673 -6.395 1.00 82.81 72 THR A O 1
ATOM 596 N N . TRP A 1 73 ? 15.888 -1.599 -7.044 1.00 83.88 73 TRP A N 1
ATOM 597 C CA . TRP A 1 73 ? 16.085 -0.906 -5.768 1.00 83.88 73 TRP A CA 1
ATOM 598 C C . TRP A 1 73 ? 14.927 0.043 -5.416 1.00 83.88 73 TRP A C 1
ATOM 600 O O . TRP A 1 73 ? 14.637 0.220 -4.235 1.00 83.88 73 TRP A O 1
ATOM 610 N N . ASP A 1 74 ? 14.197 0.560 -6.410 1.00 81.56 74 ASP A N 1
ATOM 611 C CA . ASP A 1 74 ? 13.020 1.420 -6.200 1.00 81.56 74 ASP A CA 1
ATOM 612 C C . ASP A 1 74 ? 11.908 0.709 -5.418 1.00 81.56 74 ASP A C 1
ATOM 614 O O . ASP A 1 74 ? 11.158 1.337 -4.670 1.00 81.56 74 ASP A O 1
ATOM 618 N N . HIS A 1 75 ? 11.841 -0.624 -5.511 1.00 84.38 75 HIS A N 1
ATOM 619 C CA . HIS A 1 75 ? 10.877 -1.421 -4.758 1.00 84.38 75 HIS A CA 1
ATOM 620 C C . HIS A 1 75 ? 11.114 -1.322 -3.247 1.00 84.38 75 HIS A C 1
ATOM 622 O O . HIS A 1 75 ? 10.154 -1.375 -2.481 1.00 84.38 75 HIS A O 1
ATOM 628 N N . LEU A 1 76 ? 12.361 -1.123 -2.797 1.00 85.88 76 LEU A N 1
ATOM 629 C CA . LEU A 1 76 ? 12.643 -0.877 -1.379 1.00 85.88 76 LEU A CA 1
ATOM 630 C C . LEU A 1 76 ? 12.078 0.468 -0.922 1.00 85.88 76 LEU A C 1
ATOM 632 O O . LEU A 1 76 ? 11.545 0.550 0.183 1.00 85.88 76 LEU A O 1
ATOM 636 N N . GLY A 1 77 ? 12.146 1.493 -1.777 1.00 86.38 77 GLY A N 1
ATOM 637 C CA . GLY A 1 77 ? 11.530 2.795 -1.521 1.00 86.38 77 GLY A CA 1
ATOM 638 C C . GLY A 1 77 ? 10.015 2.677 -1.367 1.00 86.38 77 GLY A C 1
ATOM 639 O O . GLY A 1 77 ? 9.456 3.165 -0.387 1.00 86.38 77 GLY A O 1
ATOM 640 N N . ILE A 1 78 ? 9.364 1.924 -2.262 1.00 86.25 78 ILE A N 1
ATOM 641 C CA . ILE A 1 78 ? 7.927 1.628 -2.170 1.00 86.25 78 ILE A CA 1
ATOM 642 C C . ILE A 1 78 ? 7.605 0.929 -0.842 1.00 86.25 78 ILE A C 1
ATOM 644 O O . ILE A 1 78 ? 6.693 1.351 -0.136 1.00 86.25 78 ILE A O 1
ATOM 648 N N . VAL A 1 79 ? 8.356 -0.109 -0.460 1.00 88.56 79 VAL A N 1
ATOM 649 C CA . VAL A 1 79 ? 8.134 -0.830 0.809 1.00 88.56 79 VAL A CA 1
ATOM 650 C C . VAL A 1 79 ? 8.308 0.088 2.017 1.00 88.56 79 VAL A C 1
ATOM 652 O O . VAL A 1 79 ? 7.491 0.035 2.937 1.00 88.56 79 VAL A O 1
ATOM 655 N N . ALA A 1 80 ? 9.335 0.939 2.018 1.00 90.19 80 ALA A N 1
ATOM 656 C CA . ALA A 1 80 ? 9.570 1.902 3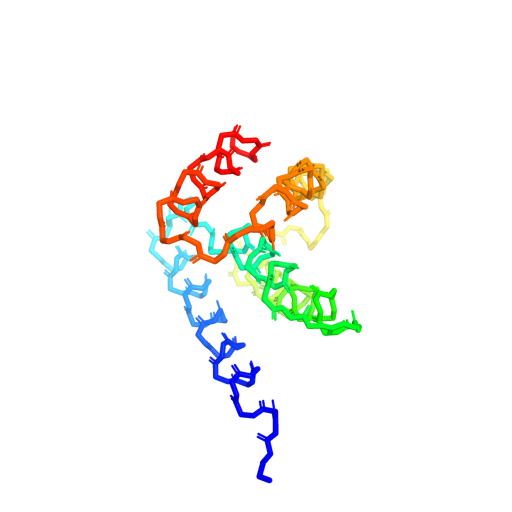.087 1.00 90.19 80 ALA A CA 1
ATOM 657 C C . ALA A 1 80 ? 8.417 2.913 3.207 1.00 90.19 80 ALA A C 1
ATOM 659 O O . ALA A 1 80 ? 7.925 3.143 4.313 1.00 90.19 80 ALA A O 1
ATOM 660 N N . GLY A 1 81 ? 7.928 3.440 2.080 1.00 89.75 81 GLY A N 1
ATOM 661 C CA . GLY A 1 81 ? 6.762 4.325 2.043 1.00 89.75 81 GLY A CA 1
ATOM 662 C C . GLY A 1 81 ? 5.481 3.635 2.519 1.00 89.75 81 GLY A C 1
ATOM 663 O O . GLY A 1 81 ? 4.694 4.210 3.262 1.00 89.75 81 GLY A O 1
ATOM 664 N N . LEU A 1 82 ? 5.251 2.372 2.150 1.00 89.88 82 LEU A N 1
ATOM 665 C CA . LEU A 1 82 ? 4.099 1.617 2.661 1.00 89.88 82 LEU A CA 1
ATOM 666 C C . LEU A 1 82 ? 4.191 1.398 4.173 1.00 89.88 82 LEU A C 1
ATOM 668 O O . LEU A 1 82 ? 3.195 1.513 4.887 1.00 89.88 82 LEU A O 1
ATOM 672 N N . ALA A 1 83 ? 5.387 1.083 4.672 1.00 91.75 83 ALA A N 1
ATOM 673 C CA . ALA A 1 83 ? 5.617 0.862 6.091 1.00 91.75 83 ALA A CA 1
ATOM 674 C C . ALA A 1 83 ? 5.412 2.143 6.916 1.00 91.75 83 ALA A C 1
ATOM 676 O O . ALA A 1 83 ? 4.828 2.069 7.998 1.00 91.75 83 ALA A O 1
ATOM 677 N N . SER A 1 84 ? 5.830 3.309 6.410 1.00 92.88 84 SER A N 1
ATOM 678 C CA . SER A 1 84 ? 5.674 4.591 7.113 1.00 92.88 84 SER A CA 1
ATOM 679 C C . SER A 1 84 ? 4.198 4.937 7.354 1.00 92.88 84 SER A C 1
ATOM 681 O O . SER A 1 84 ? 3.826 5.348 8.456 1.00 92.88 84 SER A O 1
ATOM 683 N N . MET A 1 85 ? 3.323 4.668 6.379 1.00 93.94 85 MET A N 1
ATOM 684 C CA . MET A 1 85 ? 1.879 4.893 6.497 1.00 93.94 85 MET A CA 1
ATOM 685 C C . MET A 1 85 ? 1.223 4.115 7.647 1.00 93.94 85 MET A C 1
ATOM 687 O O . MET A 1 85 ? 0.210 4.561 8.195 1.00 93.94 85 MET A O 1
ATOM 691 N N . LEU A 1 86 ? 1.776 2.960 8.041 1.00 92.12 86 LEU A N 1
ATOM 692 C CA . LEU A 1 86 ? 1.186 2.112 9.085 1.00 92.12 86 LEU A CA 1
ATOM 693 C C . LEU A 1 86 ? 1.113 2.804 10.449 1.00 92.12 86 LEU A C 1
ATOM 695 O O . LEU A 1 86 ? 0.260 2.449 11.264 1.00 92.12 86 LEU A O 1
ATOM 699 N N . VAL A 1 87 ? 1.942 3.824 10.682 1.00 93.50 87 VAL A N 1
ATOM 700 C CA . VAL A 1 87 ? 1.913 4.645 11.902 1.00 93.50 87 VAL A CA 1
ATOM 701 C C . VAL A 1 87 ? 0.558 5.343 12.083 1.00 93.50 87 VAL A C 1
ATOM 703 O O . VAL A 1 87 ? 0.123 5.569 13.212 1.00 93.50 87 VAL A O 1
ATOM 706 N N . LEU A 1 88 ? -0.151 5.638 10.988 1.00 93.25 88 LEU A N 1
ATOM 707 C CA . LEU A 1 88 ? -1.444 6.324 11.018 1.00 93.25 88 LEU A CA 1
ATOM 708 C C . LEU A 1 88 ? -2.619 5.386 11.318 1.00 93.25 88 LEU A C 1
ATOM 710 O O . LEU A 1 88 ? -3.662 5.845 11.789 1.00 93.25 88 LEU A O 1
ATOM 714 N N . VAL A 1 89 ? -2.464 4.077 11.100 1.00 91.19 89 VAL A N 1
ATOM 715 C CA . VAL A 1 89 ? -3.555 3.093 11.215 1.00 91.19 89 VAL A CA 1
ATOM 716 C C . VAL A 1 89 ? -4.217 3.106 12.602 1.00 91.19 89 VAL A C 1
ATOM 718 O O . VAL A 1 89 ? -5.444 3.224 12.651 1.00 91.19 89 VAL A O 1
ATOM 721 N N . PRO A 1 90 ? -3.481 3.069 13.736 1.00 90.88 90 PRO A N 1
ATOM 722 C CA . PRO A 1 90 ? -4.105 3.105 15.059 1.00 90.88 90 PRO A CA 1
ATOM 723 C C . PRO A 1 90 ? -4.894 4.394 15.303 1.00 90.88 90 PRO A C 1
ATOM 725 O O . PRO A 1 90 ? -5.944 4.371 15.940 1.00 90.88 90 PRO A O 1
ATOM 728 N N . TRP A 1 91 ? -4.409 5.529 14.792 1.00 91.81 91 TRP A N 1
ATOM 729 C CA . TRP A 1 91 ? -5.090 6.815 14.932 1.00 91.81 91 TRP A CA 1
ATOM 730 C C . TRP A 1 91 ? -6.380 6.873 14.102 1.00 91.81 91 TRP A C 1
ATOM 732 O O . TRP A 1 91 ? -7.408 7.341 14.601 1.00 91.81 91 TRP A O 1
ATOM 742 N N . MET A 1 92 ? -6.352 6.330 12.880 1.00 89.62 92 MET A N 1
ATOM 743 C CA . MET A 1 92 ? -7.522 6.231 12.001 1.00 89.62 92 MET A CA 1
ATOM 744 C C . MET A 1 92 ? -8.583 5.259 12.533 1.00 89.62 92 MET A C 1
ATOM 746 O O . MET A 1 92 ? -9.769 5.481 12.316 1.00 89.62 92 MET A O 1
ATOM 750 N N . GLN A 1 93 ? -8.182 4.206 13.252 1.00 88.88 93 GLN A N 1
ATOM 751 C CA . GLN A 1 93 ? -9.099 3.205 13.811 1.00 88.88 93 GLN A CA 1
ATOM 752 C C . GLN A 1 93 ? -9.752 3.606 15.139 1.00 88.88 93 GLN A C 1
ATOM 754 O O . GLN A 1 93 ? -10.702 2.949 15.557 1.00 88.88 93 GLN A O 1
ATOM 759 N N . ARG A 1 94 ? -9.265 4.660 15.810 1.00 86.88 94 ARG A N 1
ATOM 760 C CA . ARG A 1 94 ? -9.791 5.087 17.120 1.00 86.88 94 ARG A CA 1
ATOM 761 C C . ARG A 1 94 ? -11.267 5.469 17.081 1.00 86.88 94 ARG A C 1
ATOM 763 O O . ARG A 1 94 ? -12.003 5.055 17.962 1.00 86.88 94 ARG A O 1
ATOM 770 N N . ASP A 1 95 ? -11.673 6.234 16.070 1.00 81.88 95 ASP A N 1
ATOM 771 C CA . ASP A 1 95 ? -13.050 6.700 15.905 1.00 81.88 95 ASP A CA 1
ATOM 772 C C . ASP A 1 95 ? -13.428 6.649 14.427 1.00 81.88 95 ASP A C 1
ATOM 774 O O . ASP A 1 95 ? -12.700 7.174 13.578 1.00 81.88 95 ASP A O 1
ATOM 778 N N . ALA A 1 96 ? -14.589 6.070 14.119 1.00 71.06 96 ALA A N 1
ATOM 779 C CA . ALA A 1 96 ? -15.128 6.027 12.764 1.00 71.06 96 ALA A CA 1
ATOM 780 C C . ALA A 1 96 ? -15.646 7.419 12.348 1.00 71.06 96 ALA A C 1
ATOM 782 O O . ALA A 1 96 ? -16.840 7.702 12.393 1.00 71.06 96 ALA A O 1
ATOM 783 N N . SER A 1 97 ? -14.726 8.306 11.965 1.00 84.88 97 SER A N 1
ATOM 784 C CA . SER A 1 97 ? -15.015 9.653 11.469 1.00 84.88 97 SER A CA 1
ATOM 785 C C . SER A 1 97 ? -14.532 9.807 10.032 1.00 84.88 97 SER A C 1
ATOM 787 O O . SER A 1 97 ? -13.364 9.556 9.726 1.00 84.88 97 SER A O 1
ATOM 789 N N . TRP A 1 98 ? -15.418 10.280 9.153 1.00 83.31 98 TRP A N 1
ATOM 790 C CA . TRP A 1 98 ? -15.085 10.565 7.755 1.00 83.31 98 TRP A CA 1
ATOM 791 C C . TRP A 1 98 ? -13.943 11.587 7.637 1.00 83.31 98 TRP A C 1
ATOM 793 O O . TRP A 1 98 ? -13.079 11.446 6.774 1.00 83.31 98 TRP A O 1
ATOM 803 N N . LEU A 1 99 ? -13.880 12.561 8.556 1.00 89.06 99 LEU A N 1
ATOM 804 C CA . LEU A 1 99 ? -12.833 13.581 8.584 1.00 89.06 99 LEU A CA 1
ATOM 805 C C . LEU A 1 99 ? -11.464 12.969 8.908 1.00 89.06 99 LEU A C 1
ATOM 807 O O . LEU A 1 99 ? -10.467 13.336 8.296 1.00 89.06 99 LEU A O 1
ATOM 811 N N . ARG A 1 100 ? -11.409 11.991 9.822 1.00 86.94 100 ARG A N 1
ATOM 812 C CA . ARG A 1 100 ? -10.169 11.248 10.110 1.00 86.94 100 ARG A CA 1
ATOM 813 C C . ARG A 1 100 ? -9.755 10.355 8.952 1.00 86.94 100 ARG A C 1
ATOM 815 O O . ARG A 1 100 ? -8.565 10.241 8.687 1.00 86.94 100 ARG A O 1
ATOM 822 N N . GLY A 1 101 ? -10.718 9.764 8.246 1.00 84.94 101 GLY A N 1
ATOM 823 C CA . GLY A 1 101 ? -10.450 9.043 7.003 1.00 84.94 101 GLY A CA 1
ATOM 824 C C . GLY A 1 101 ? -9.783 9.943 5.962 1.00 84.94 101 GLY A C 1
ATOM 825 O O . GLY A 1 101 ? -8.751 9.575 5.402 1.00 84.94 101 GLY A O 1
ATOM 826 N N . LEU A 1 102 ? -10.323 11.147 5.759 1.00 86.19 102 LEU A N 1
ATOM 827 C CA . LEU A 1 102 ? -9.792 12.123 4.809 1.00 86.19 102 LEU A CA 1
ATOM 828 C C . LEU A 1 102 ? -8.404 12.636 5.217 1.00 86.19 102 LEU A C 1
ATOM 830 O O . LEU A 1 102 ? -7.460 12.531 4.437 1.00 86.19 102 LEU A O 1
ATOM 834 N N . LEU A 1 103 ? -8.256 13.126 6.451 1.00 91.31 103 LEU A N 1
ATOM 835 C CA . LEU A 1 103 ? -6.983 13.636 6.967 1.00 91.31 103 LEU A CA 1
ATOM 836 C C . LEU A 1 103 ? -5.913 12.541 7.037 1.00 91.31 103 LEU A C 1
ATOM 838 O O . LEU A 1 103 ? -4.776 12.775 6.647 1.00 91.31 103 LEU A O 1
ATOM 842 N N . GLY A 1 104 ? -6.278 11.334 7.471 1.00 89.88 104 GLY A N 1
ATOM 843 C CA . GLY A 1 104 ? -5.368 10.192 7.516 1.00 89.88 104 GLY A CA 1
ATOM 844 C C . GLY A 1 104 ? -4.890 9.772 6.130 1.00 89.88 104 GLY A C 1
ATOM 845 O O . GLY A 1 104 ? -3.710 9.490 5.961 1.00 89.88 104 GLY A O 1
ATOM 846 N N . SER A 1 105 ? -5.769 9.812 5.125 1.00 87.44 105 SER A N 1
ATOM 847 C CA . SER A 1 105 ? -5.391 9.533 3.732 1.00 87.44 105 SER A CA 1
ATOM 848 C C . SER A 1 105 ? -4.455 10.607 3.167 1.00 87.44 105 SER A C 1
ATOM 850 O O . SER A 1 105 ? -3.488 10.275 2.487 1.00 87.44 105 SER A O 1
ATOM 852 N N . LEU A 1 106 ? -4.698 11.882 3.489 1.00 89.81 106 LEU A N 1
ATOM 853 C CA . LEU A 1 106 ? -3.815 13.002 3.135 1.00 89.81 106 LEU A CA 1
ATOM 854 C C . LEU A 1 106 ? -2.430 12.861 3.775 1.00 89.81 106 LEU A C 1
ATOM 856 O O . LEU A 1 106 ? -1.419 12.945 3.085 1.00 89.81 106 LEU A O 1
ATOM 860 N N . MET A 1 107 ? -2.378 12.599 5.082 1.00 93.25 107 MET A N 1
ATOM 861 C CA . MET A 1 107 ? -1.120 12.386 5.801 1.00 93.25 107 MET A CA 1
ATOM 862 C C . MET A 1 107 ? -0.375 11.159 5.279 1.00 93.25 107 MET A C 1
ATOM 864 O O . MET A 1 107 ? 0.840 11.202 5.131 1.00 93.25 107 MET A O 1
ATOM 868 N N . ALA A 1 108 ? -1.089 10.078 4.968 1.00 91.38 108 ALA A N 1
ATOM 869 C CA . ALA A 1 108 ? -0.483 8.892 4.385 1.00 91.38 108 ALA A CA 1
ATOM 870 C C . ALA A 1 108 ? 0.147 9.203 3.028 1.00 91.38 108 ALA A C 1
ATOM 872 O O . ALA A 1 108 ? 1.284 8.809 2.800 1.00 91.38 108 ALA A O 1
ATOM 873 N N . ALA A 1 109 ? -0.539 9.956 2.162 1.00 87.88 109 ALA A N 1
ATOM 874 C CA . ALA A 1 109 ? 0.024 10.373 0.882 1.00 87.88 109 ALA A CA 1
ATOM 875 C C . ALA A 1 109 ? 1.347 11.141 1.063 1.00 87.88 109 ALA A C 1
ATOM 877 O O . ALA A 1 109 ? 2.308 10.834 0.370 1.00 87.88 109 ALA A O 1
ATOM 878 N N . VAL A 1 110 ? 1.421 12.052 2.041 1.00 90.69 110 VAL A N 1
ATOM 879 C CA . VAL A 1 110 ? 2.651 12.797 2.385 1.00 90.69 110 VAL A CA 1
ATOM 880 C C . VAL A 1 110 ? 3.761 11.896 2.942 1.00 90.69 110 VAL A C 1
ATOM 882 O O . VAL A 1 110 ? 4.933 12.191 2.772 1.00 90.69 110 VAL A O 1
ATOM 885 N N . LEU A 1 111 ? 3.420 10.810 3.636 1.00 90.81 111 LEU A N 1
ATOM 886 C CA . LEU A 1 111 ? 4.416 9.871 4.168 1.00 90.81 111 LEU A CA 1
ATOM 887 C C . LEU A 1 111 ? 5.005 8.933 3.106 1.00 90.81 111 LEU A C 1
ATOM 889 O O . LEU A 1 111 ? 6.024 8.292 3.369 1.00 90.81 111 LEU A O 1
ATOM 893 N N . PHE A 1 112 ? 4.335 8.792 1.964 1.00 88.56 112 PHE A N 1
ATOM 894 C CA . PHE A 1 112 ? 4.705 7.842 0.919 1.00 88.56 112 PHE A CA 1
ATOM 895 C C . PHE A 1 112 ? 5.375 8.485 -0.289 1.00 88.56 112 PHE A C 1
ATOM 897 O O . PHE A 1 112 ? 6.276 7.867 -0.852 1.00 88.56 112 PHE A O 1
ATOM 904 N N . TYR A 1 113 ? 4.909 9.667 -0.697 1.00 84.19 113 TYR A N 1
ATOM 905 C CA . TYR A 1 113 ? 5.475 10.449 -1.798 1.00 84.19 113 TYR A CA 1
ATOM 906 C C . TYR A 1 113 ? 6.488 11.463 -1.275 1.00 84.19 113 TYR A C 1
ATOM 908 O O . TYR A 1 113 ? 7.534 11.621 -1.940 1.00 84.19 113 TYR A O 1
#

pLDDT: mean 81.02, std 9.33, range [44.28, 93.94]

Secondary structure (DSSP, 8-state):
--TTHHHHHHHHHHHHHHHHHHHTT-S--SHHHHHHHHHHH--TTHHHHHHHHHHHHHHHHHHHHHT--SS-THHHHHHHHHHHHGGGHHHHHSS--HHHHHHHHHHHHHHH-

Sequence (113 aa):
MRRWFPFVGLFVVLVLFRLIGAWQGWALSPLPALFLLSFVFLPGRGRWLFPLAAWVVTDPLLNAFYGYPMLTWDHLGIVAGLASMLVLVPWMQRDASWLRGLLGSLMAAVLFY

Foldseek 3Di:
DDPCVVLVVVLVVLLVVQVVCLVVVHPDRCLLVLLLCLLQPPDDCRSPCRSVVSCVVRQQVSCVVVVHDSDDPVVVLQVQLSVQLVVLNVVLNPDVDPVSVVVSSVVSVVSND